Protein AF-A0A644YFD2-F1 (afdb_monomer_lite)

Structure (mmCIF, N/CA/C/O backbone):
data_AF-A0A644YFD2-F1
#
_entry.id   AF-A0A644YFD2-F1
#
loop_
_atom_site.group_PDB
_atom_site.id
_atom_site.type_symbol
_atom_site.label_atom_id
_atom_site.label_alt_id
_atom_site.label_comp_id
_atom_site.label_asym_id
_atom_site.label_entity_id
_atom_site.label_seq_id
_atom_site.pdbx_PDB_ins_code
_atom_site.Cartn_x
_atom_site.Cartn_y
_atom_site.Cartn_z
_atom_site.occupancy
_atom_site.B_iso_or_equiv
_atom_site.auth_seq_id
_atom_site.auth_comp_id
_atom_site.auth_asym_id
_atom_site.auth_atom_id
_atom_site.pdbx_PDB_model_num
ATOM 1 N N . MET A 1 1 ? 41.620 -7.246 -30.976 1.00 61.50 1 MET A N 1
ATOM 2 C CA . MET A 1 1 ? 40.727 -8.417 -31.151 1.00 61.50 1 MET A CA 1
ATOM 3 C C . MET A 1 1 ? 40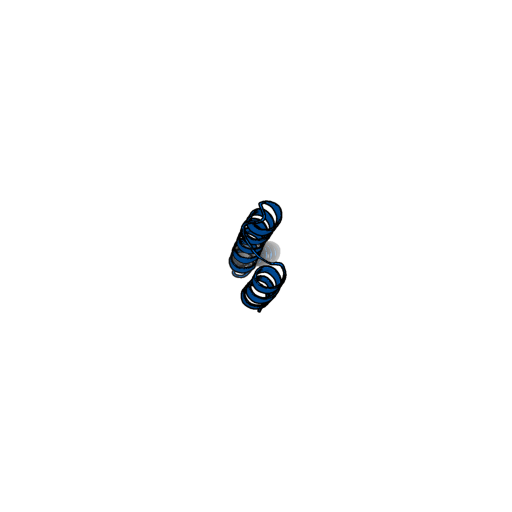.037 -8.893 -29.865 1.00 61.50 1 MET A C 1
ATOM 5 O O . MET A 1 1 ? 39.011 -9.536 -29.987 1.00 61.50 1 MET A O 1
ATOM 9 N N . MET A 1 2 ? 40.493 -8.529 -28.655 1.00 65.19 2 MET A N 1
ATOM 10 C CA . MET A 1 2 ? 39.809 -8.897 -27.392 1.00 65.19 2 MET A CA 1
ATOM 11 C C . MET A 1 2 ? 38.732 -7.899 -26.915 1.00 65.19 2 MET A C 1
ATOM 13 O O . MET A 1 2 ? 37.830 -8.271 -26.174 1.00 65.19 2 MET A O 1
ATOM 17 N N . ILE A 1 3 ? 38.781 -6.643 -27.373 1.00 72.56 3 ILE A N 1
ATOM 18 C CA . ILE A 1 3 ? 37.867 -5.566 -26.940 1.00 72.56 3 ILE A CA 1
ATOM 19 C C . ILE A 1 3 ? 36.418 -5.807 -27.397 1.00 72.56 3 ILE A C 1
ATOM 21 O O . ILE A 1 3 ? 35.483 -5.514 -26.660 1.00 72.56 3 ILE A O 1
ATOM 25 N N . PHE A 1 4 ? 36.221 -6.404 -28.575 1.00 75.56 4 PHE A N 1
ATOM 26 C CA . PHE A 1 4 ? 34.883 -6.712 -29.094 1.00 75.56 4 PHE A CA 1
ATOM 27 C C . PHE A 1 4 ? 34.152 -7.767 -28.255 1.00 75.56 4 PHE A C 1
ATOM 29 O O . PHE A 1 4 ? 32.940 -7.673 -28.087 1.00 75.56 4 PHE A O 1
ATOM 36 N N . GLY A 1 5 ? 34.885 -8.723 -27.671 1.00 79.88 5 GLY A N 1
ATOM 37 C CA . GLY A 1 5 ? 34.309 -9.708 -26.753 1.00 79.88 5 GLY A CA 1
ATOM 38 C C . GLY A 1 5 ? 33.827 -9.070 -25.452 1.00 79.88 5 GLY A C 1
ATOM 39 O O . GLY A 1 5 ? 32.726 -9.366 -25.005 1.00 79.88 5 GLY A O 1
ATOM 40 N N . ILE A 1 6 ? 34.616 -8.140 -24.901 1.00 86.62 6 ILE A N 1
ATOM 41 C CA . ILE A 1 6 ? 34.304 -7.417 -23.656 1.00 86.62 6 ILE A CA 1
ATOM 42 C C . ILE A 1 6 ? 33.101 -6.482 -23.845 1.00 86.62 6 ILE A C 1
ATOM 44 O O . ILE A 1 6 ? 32.213 -6.418 -22.998 1.00 86.62 6 ILE A O 1
ATOM 48 N N . LEU A 1 7 ? 33.040 -5.772 -24.974 1.00 87.12 7 LEU A N 1
ATOM 49 C CA . LEU A 1 7 ? 31.896 -4.920 -25.308 1.00 87.12 7 LEU A CA 1
ATOM 50 C C . LEU A 1 7 ? 30.613 -5.742 -25.493 1.00 87.12 7 LEU A C 1
ATOM 52 O O . LEU A 1 7 ? 29.550 -5.324 -25.038 1.00 87.12 7 LEU A O 1
ATOM 56 N N . GLY A 1 8 ? 30.714 -6.923 -26.109 1.00 86.81 8 GLY A N 1
ATOM 57 C CA . GLY A 1 8 ? 29.588 -7.842 -26.269 1.00 86.81 8 GLY A CA 1
ATOM 58 C C . GLY A 1 8 ? 29.055 -8.367 -24.935 1.00 86.81 8 GLY A C 1
ATOM 59 O O . GLY A 1 8 ? 27.847 -8.335 -24.704 1.00 86.81 8 GLY A O 1
ATOM 60 N N . THR A 1 9 ? 29.934 -8.789 -24.022 1.00 86.06 9 THR A N 1
ATOM 61 C CA . THR A 1 9 ? 29.516 -9.260 -22.691 1.00 86.06 9 THR A CA 1
ATOM 62 C C . THR A 1 9 ? 28.919 -8.149 -21.834 1.00 86.06 9 THR A C 1
ATOM 64 O O . THR A 1 9 ? 27.907 -8.389 -21.177 1.00 86.06 9 THR A O 1
ATOM 67 N N . LEU A 1 10 ? 29.461 -6.928 -21.881 1.00 88.31 10 LEU A N 1
ATOM 68 C CA . LEU A 1 10 ? 28.869 -5.775 -21.192 1.00 88.31 10 LEU A CA 1
ATOM 69 C C . LEU A 1 10 ? 27.480 -5.418 -21.741 1.00 88.31 10 LEU A C 1
ATOM 71 O O . LEU A 1 10 ? 26.580 -5.112 -20.961 1.00 88.31 10 LEU A O 1
ATOM 75 N N . LEU A 1 11 ? 27.276 -5.506 -23.059 1.00 87.25 11 LEU A N 1
ATOM 76 C CA . LEU A 1 11 ? 25.974 -5.259 -23.687 1.00 87.25 11 LEU A CA 1
ATOM 77 C C . LEU A 1 11 ? 24.931 -6.303 -23.261 1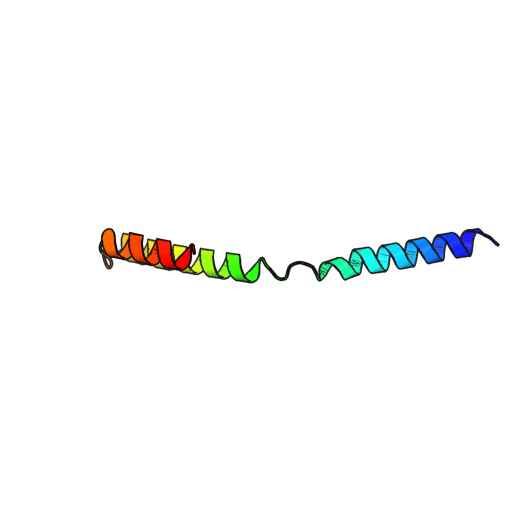.00 87.25 11 LEU A C 1
ATOM 79 O O . LEU A 1 11 ? 23.801 -5.947 -22.929 1.00 87.25 11 LEU A O 1
ATOM 83 N N . ILE A 1 12 ? 25.312 -7.583 -23.237 1.00 84.75 12 ILE A N 1
ATOM 84 C CA . ILE A 1 12 ? 24.437 -8.677 -22.792 1.00 84.75 12 ILE A CA 1
ATOM 85 C C . ILE A 1 12 ? 24.100 -8.514 -21.307 1.00 84.75 12 ILE A C 1
ATOM 87 O O . ILE A 1 12 ? 22.933 -8.612 -20.935 1.00 84.75 12 ILE A O 1
ATOM 91 N N . MET A 1 13 ? 25.088 -8.199 -20.464 1.00 83.06 13 MET A N 1
ATOM 92 C CA . MET A 1 13 ? 24.863 -7.945 -19.039 1.00 83.06 13 MET A CA 1
ATOM 93 C C . MET A 1 13 ? 23.924 -6.748 -18.820 1.00 83.06 13 MET A C 1
ATOM 95 O O . MET A 1 13 ? 23.011 -6.823 -18.001 1.00 83.06 13 MET A O 1
ATOM 99 N N . TYR A 1 14 ? 24.096 -5.670 -19.589 1.00 85.00 14 TYR A N 1
ATOM 100 C CA . TYR A 1 14 ? 23.212 -4.506 -19.552 1.00 85.00 14 TYR A CA 1
ATOM 101 C C . TYR A 1 14 ? 21.779 -4.849 -19.984 1.00 85.00 14 TYR A C 1
ATOM 103 O O . TYR A 1 14 ? 20.822 -4.399 -19.355 1.00 85.00 14 TYR A O 1
ATOM 111 N N . LEU A 1 15 ? 21.609 -5.671 -21.024 1.00 79.56 15 LEU A N 1
ATOM 112 C CA . LEU A 1 15 ? 20.290 -6.127 -21.472 1.00 79.56 15 LEU A CA 1
ATOM 113 C C . LEU A 1 15 ? 19.609 -7.031 -20.443 1.00 79.56 15 LEU A C 1
ATOM 115 O O . LEU A 1 15 ? 18.409 -6.874 -20.226 1.00 79.56 15 LEU A O 1
ATOM 119 N N . LEU A 1 16 ? 20.350 -7.921 -19.779 1.00 72.31 16 LEU A N 1
ATOM 120 C CA . LEU A 1 16 ? 19.820 -8.741 -18.687 1.00 72.31 16 LEU A CA 1
ATOM 121 C C . LEU A 1 16 ? 19.384 -7.864 -17.507 1.00 72.31 16 LEU A C 1
ATOM 123 O O . LEU A 1 16 ? 18.241 -7.963 -17.075 1.00 72.31 16 LEU A O 1
ATOM 127 N N . PHE A 1 17 ? 20.225 -6.920 -17.075 1.00 71.25 17 PHE A N 1
ATOM 128 C CA . PHE A 1 17 ? 19.898 -5.997 -15.980 1.00 71.25 17 PHE A CA 1
ATOM 129 C C . PHE A 1 17 ? 18.710 -5.076 -16.307 1.00 71.25 17 PHE A C 1
ATOM 131 O O . PHE A 1 17 ? 17.901 -4.754 -15.442 1.00 71.25 17 PHE A O 1
ATOM 138 N N . ARG A 1 18 ? 18.572 -4.656 -17.571 1.00 66.69 18 ARG A N 1
ATOM 139 C CA . ARG A 1 18 ? 17.432 -3.851 -18.032 1.00 66.69 18 ARG A CA 1
ATOM 140 C C . ARG A 1 18 ? 16.151 -4.677 -18.164 1.00 66.69 18 ARG A C 1
ATOM 142 O O . ARG A 1 18 ? 15.072 -4.142 -17.929 1.00 66.69 18 ARG A O 1
ATOM 149 N N . THR A 1 19 ? 16.257 -5.948 -18.544 1.00 62.22 19 THR A N 1
ATOM 150 C CA . THR A 1 19 ? 15.105 -6.861 -18.667 1.00 62.22 19 THR A CA 1
ATOM 151 C C . THR A 1 19 ? 14.599 -7.314 -17.294 1.00 62.22 19 THR A C 1
ATOM 153 O O . THR A 1 19 ? 13.403 -7.547 -17.137 1.00 62.22 19 THR A O 1
ATOM 156 N N . ASP A 1 20 ? 15.457 -7.304 -16.271 1.00 54.97 20 ASP A N 1
ATOM 157 C CA . ASP A 1 20 ? 15.071 -7.501 -14.865 1.00 54.97 20 ASP A CA 1
ATOM 158 C C . ASP A 1 20 ? 14.157 -6.381 -14.307 1.00 54.97 20 ASP A C 1
ATOM 160 O O . ASP A 1 20 ? 13.564 -6.526 -13.240 1.00 54.97 20 ASP A O 1
ATOM 164 N N . MET A 1 21 ? 13.901 -5.297 -15.061 1.00 52.44 21 MET A N 1
ATOM 165 C CA . MET A 1 21 ? 12.812 -4.351 -14.744 1.00 52.44 21 MET A CA 1
ATOM 166 C C . MET A 1 21 ? 11.398 -4.940 -14.912 1.00 52.44 21 MET A C 1
ATOM 168 O O . MET A 1 21 ? 10.417 -4.243 -14.657 1.00 52.44 21 MET A O 1
ATOM 172 N N . PHE A 1 22 ? 11.266 -6.215 -15.287 1.00 54.06 22 PHE A N 1
ATOM 173 C CA . PHE A 1 22 ? 10.010 -6.970 -15.196 1.00 54.06 22 PHE A CA 1
ATOM 174 C C . PHE A 1 22 ? 9.889 -7.814 -13.914 1.00 54.06 22 PHE A C 1
ATOM 176 O O . PHE A 1 22 ? 9.046 -8.705 -13.825 1.00 54.06 22 PHE A O 1
ATOM 183 N N . GLY A 1 23 ? 10.704 -7.527 -12.898 1.00 55.97 23 GLY A N 1
ATOM 184 C CA . GLY A 1 23 ? 10.704 -8.210 -11.607 1.00 55.97 23 GLY A CA 1
ATOM 185 C C . GLY A 1 23 ? 10.050 -7.428 -10.467 1.00 55.97 23 GLY A C 1
ATOM 186 O O . GLY A 1 23 ? 10.662 -7.304 -9.415 1.00 55.97 23 GLY A O 1
ATOM 187 N N . ARG A 1 24 ? 8.826 -6.903 -10.624 1.00 52.03 24 ARG A N 1
ATOM 188 C CA . ARG A 1 24 ? 7.977 -6.520 -9.470 1.00 52.03 24 ARG A CA 1
ATOM 189 C C . ARG A 1 24 ? 6.521 -6.894 -9.692 1.00 52.03 24 ARG A C 1
ATOM 191 O O . ARG A 1 24 ? 5.633 -6.063 -9.855 1.00 52.03 24 ARG A O 1
ATOM 198 N N . LYS A 1 25 ? 6.288 -8.200 -9.681 1.00 49.84 25 LYS A N 1
ATOM 199 C CA . LYS A 1 25 ? 4.964 -8.807 -9.593 1.00 49.84 25 LYS A CA 1
ATOM 200 C C . LYS A 1 25 ? 4.586 -8.974 -8.114 1.00 49.84 25 LYS A C 1
ATOM 202 O O . LYS A 1 25 ? 4.379 -10.090 -7.683 1.00 49.84 25 LYS A O 1
ATOM 207 N N . ASP A 1 26 ? 4.553 -7.879 -7.352 1.00 52.62 26 ASP A N 1
ATOM 208 C CA . ASP A 1 26 ? 4.131 -7.895 -5.933 1.00 52.62 26 ASP A CA 1
ATOM 209 C C . ASP A 1 26 ? 3.555 -6.550 -5.437 1.00 52.62 26 ASP A C 1
ATOM 211 O O . ASP A 1 26 ? 2.741 -6.519 -4.517 1.00 52.62 26 ASP A O 1
ATOM 215 N N . ASP A 1 27 ? 3.869 -5.418 -6.083 1.00 53.22 27 ASP A N 1
ATOM 216 C CA . ASP A 1 27 ? 3.331 -4.108 -5.672 1.00 53.22 27 ASP A CA 1
ATOM 217 C C . ASP A 1 27 ? 1.838 -3.915 -6.009 1.00 53.22 27 ASP A C 1
ATOM 219 O O . ASP A 1 27 ? 1.169 -3.072 -5.412 1.00 53.22 27 ASP A O 1
ATOM 223 N N . SER A 1 28 ? 1.272 -4.694 -6.939 1.00 55.88 28 SER A N 1
ATOM 224 C CA . SER A 1 28 ? -0.158 -4.600 -7.272 1.00 55.88 28 SER A CA 1
ATOM 225 C C . SER A 1 28 ? -1.060 -5.131 -6.159 1.00 55.88 28 SER A C 1
ATOM 227 O O . SER A 1 28 ? -2.163 -4.618 -5.989 1.00 55.88 28 SER A O 1
ATOM 229 N N . PHE A 1 29 ? -0.603 -6.134 -5.400 1.00 56.88 29 PHE A N 1
ATOM 230 C CA . PHE A 1 29 ? -1.371 -6.671 -4.277 1.00 56.88 29 PHE A CA 1
ATOM 231 C C . PHE A 1 29 ? -1.395 -5.663 -3.124 1.00 56.88 29 PHE A C 1
ATOM 233 O O . PHE A 1 29 ? -2.469 -5.260 -2.694 1.00 56.88 29 PHE A O 1
ATOM 240 N N . ARG A 1 30 ? -0.223 -5.136 -2.735 1.00 60.16 30 ARG A N 1
ATOM 241 C CA . ARG A 1 30 ? -0.116 -4.090 -1.702 1.00 60.16 30 ARG A CA 1
ATOM 242 C C . ARG A 1 30 ? -0.912 -2.835 -2.037 1.00 60.16 30 ARG A C 1
ATOM 244 O O . ARG A 1 30 ? -1.617 -2.328 -1.174 1.00 60.16 30 ARG A O 1
ATOM 251 N N . LYS A 1 31 ? -0.866 -2.377 -3.292 1.00 63.66 31 LYS A N 1
ATOM 252 C CA . LYS A 1 31 ? -1.643 -1.207 -3.715 1.00 63.66 31 LYS A CA 1
ATOM 253 C C . LYS A 1 31 ? -3.157 -1.435 -3.597 1.00 63.66 31 LYS A C 1
ATOM 255 O O . LYS A 1 31 ? -3.866 -0.535 -3.163 1.00 63.66 31 LYS A O 1
ATOM 260 N N . GLY A 1 32 ? -3.645 -2.631 -3.934 1.00 67.44 32 GLY A N 1
ATOM 261 C CA . GLY A 1 32 ? -5.058 -2.984 -3.755 1.00 67.44 32 GLY A CA 1
ATOM 262 C C . GLY A 1 32 ? -5.474 -3.065 -2.282 1.00 67.44 32 GLY A C 1
ATOM 263 O O . GLY A 1 32 ? -6.558 -2.606 -1.924 1.00 67.44 32 GLY A O 1
ATOM 264 N N . THR A 1 33 ? -4.601 -3.593 -1.421 1.00 75.06 33 THR A N 1
ATOM 265 C CA . THR A 1 33 ? -4.817 -3.656 0.033 1.00 75.06 33 THR A CA 1
ATOM 266 C C . THR A 1 33 ? -4.867 -2.263 0.665 1.00 75.06 33 THR A C 1
ATOM 268 O O . THR A 1 33 ? -5.769 -1.982 1.456 1.00 75.06 33 THR A O 1
ATOM 271 N N . ASP A 1 34 ? -3.950 -1.369 0.285 1.00 76.00 34 ASP A N 1
ATOM 272 C CA . ASP A 1 34 ? -3.909 0.010 0.788 1.00 76.00 34 ASP A CA 1
ATOM 273 C C . ASP A 1 34 ? -5.181 0.792 0.398 1.00 76.00 34 ASP A C 1
ATOM 275 O O . ASP A 1 34 ? -5.798 1.437 1.249 1.00 76.00 34 ASP A O 1
ATOM 279 N N . GLU A 1 35 ? -5.642 0.666 -0.854 1.00 80.25 35 GLU A N 1
ATOM 280 C CA . GLU A 1 35 ? -6.889 1.295 -1.325 1.00 80.25 35 GLU A CA 1
ATOM 281 C C . GLU A 1 35 ? -8.135 0.747 -0.592 1.00 80.25 35 GLU A C 1
ATOM 283 O O . GLU A 1 35 ? -9.056 1.503 -0.256 1.00 80.25 35 GLU A O 1
ATOM 288 N N . ALA A 1 36 ? -8.167 -0.557 -0.292 1.00 82.44 36 ALA A N 1
ATOM 289 C CA . ALA A 1 36 ? -9.261 -1.184 0.453 1.00 82.44 36 ALA A CA 1
ATOM 290 C C . ALA A 1 36 ? -9.325 -0.707 1.915 1.00 82.44 36 ALA A C 1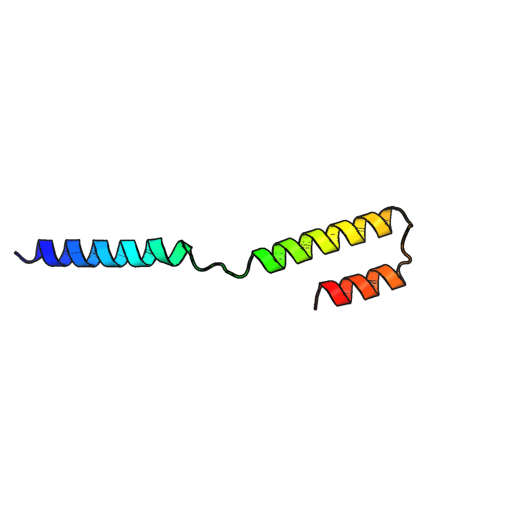
ATOM 292 O O . ALA A 1 36 ? -10.411 -0.397 2.422 1.00 82.44 36 ALA A O 1
ATOM 293 N N . LEU A 1 37 ? -8.173 -0.589 2.582 1.00 85.50 37 LEU A N 1
ATOM 294 C CA . LEU A 1 37 ? -8.075 -0.060 3.945 1.00 85.50 37 LEU A CA 1
ATOM 295 C C . LEU A 1 37 ? -8.493 1.412 4.018 1.00 85.50 37 LEU A C 1
ATOM 297 O O . LEU A 1 37 ? -9.194 1.816 4.951 1.00 85.50 37 LEU A O 1
ATOM 301 N N . GLU A 1 38 ? -8.115 2.212 3.022 1.00 85.25 38 GLU A N 1
ATOM 302 C CA . GLU A 1 38 ? -8.496 3.621 2.950 1.00 85.25 38 GLU A CA 1
ATOM 303 C C . GLU A 1 38 ? -10.019 3.780 2.808 1.00 85.25 38 GLU A C 1
ATOM 305 O O . GLU A 1 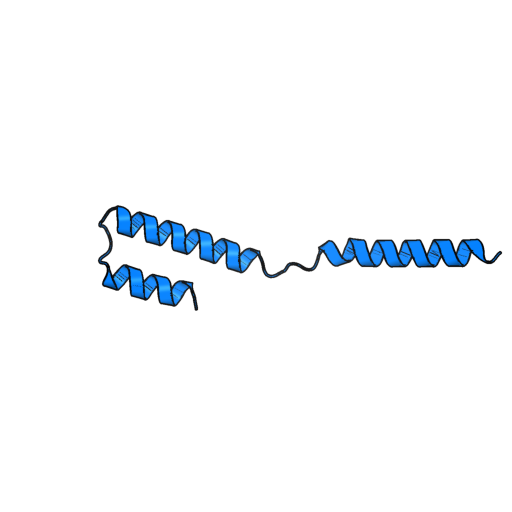38 ? -10.645 4.531 3.567 1.00 85.25 38 GLU A O 1
ATOM 310 N N . ALA A 1 39 ? -10.648 2.998 1.924 1.00 86.62 39 ALA A N 1
ATOM 311 C CA . ALA A 1 39 ? -12.102 2.973 1.769 1.00 86.62 39 ALA A CA 1
ATOM 312 C C . ALA A 1 39 ? -12.829 2.531 3.055 1.00 86.62 39 ALA A C 1
ATOM 314 O O . ALA A 1 39 ? -13.872 3.101 3.397 1.00 86.62 39 ALA A O 1
ATOM 315 N N . LEU A 1 40 ? -12.276 1.558 3.785 1.00 87.00 40 LEU A N 1
ATOM 316 C CA . LEU A 1 40 ? -12.805 1.096 5.071 1.00 87.00 40 LEU A CA 1
ATOM 317 C C . LEU A 1 40 ? -12.733 2.204 6.136 1.00 87.00 40 LEU A C 1
ATOM 319 O O . LEU A 1 40 ? -13.730 2.503 6.799 1.00 87.00 40 LEU A O 1
ATOM 323 N N . SER A 1 41 ? -11.576 2.867 6.253 1.00 87.06 41 SER A N 1
ATOM 324 C CA . SER A 1 41 ? -11.355 3.966 7.204 1.00 87.06 41 SER A CA 1
ATOM 325 C C . SER A 1 41 ? -12.310 5.137 6.967 1.00 87.06 41 SER A C 1
ATOM 327 O O . SER A 1 41 ? -12.853 5.712 7.914 1.00 87.06 41 SER A O 1
ATOM 329 N N . LYS A 1 42 ? -12.601 5.433 5.695 1.00 87.62 42 LYS A N 1
ATOM 330 C CA . LYS A 1 42 ? -13.530 6.489 5.297 1.00 87.62 42 LYS A CA 1
ATOM 331 C C . LYS A 1 42 ? -14.957 6.196 5.759 1.00 87.62 42 LYS A C 1
ATOM 333 O O . LYS A 1 42 ? -15.626 7.097 6.256 1.00 87.62 42 LYS A O 1
ATOM 338 N N . ARG A 1 43 ? -15.414 4.946 5.642 1.00 84.06 43 ARG A N 1
ATOM 339 C CA . ARG A 1 43 ? -16.750 4.523 6.105 1.00 84.06 43 ARG A CA 1
ATOM 340 C C . ARG A 1 43 ? -16.865 4.544 7.630 1.00 84.06 43 ARG A C 1
ATOM 342 O O . ARG A 1 43 ? -17.891 4.956 8.159 1.00 84.06 43 ARG A O 1
ATOM 349 N N . TYR A 1 44 ? -15.798 4.174 8.336 1.00 87.75 44 TYR A N 1
ATOM 350 C CA . TYR A 1 44 ? -15.743 4.311 9.792 1.00 87.75 44 TYR A CA 1
ATOM 351 C C . TYR A 1 44 ? -15.825 5.784 10.229 1.00 87.75 44 TYR A C 1
ATOM 353 O O . TYR A 1 44 ? -16.622 6.126 11.099 1.00 87.75 44 TYR A O 1
ATOM 361 N N . ALA A 1 45 ? -15.081 6.681 9.572 1.00 86.88 45 ALA A N 1
ATOM 362 C CA . ALA A 1 45 ? -15.134 8.121 9.845 1.00 86.88 45 ALA A CA 1
ATOM 363 C C . ALA A 1 45 ? -16.505 8.750 9.530 1.00 86.88 45 ALA A C 1
ATOM 365 O O . ALA A 1 45 ? -16.896 9.731 10.159 1.00 86.88 45 ALA A O 1
ATOM 366 N N . GLN A 1 46 ? -17.248 8.176 8.582 1.00 89.38 46 GLN A N 1
ATOM 367 C CA . GLN A 1 46 ? -18.630 8.558 8.280 1.00 89.38 46 GLN A CA 1
ATOM 368 C C . GLN A 1 46 ? -19.648 8.043 9.314 1.00 89.38 46 GLN A C 1
ATOM 370 O O . GLN A 1 46 ? -20.820 8.405 9.231 1.00 89.38 46 GLN A O 1
ATOM 375 N 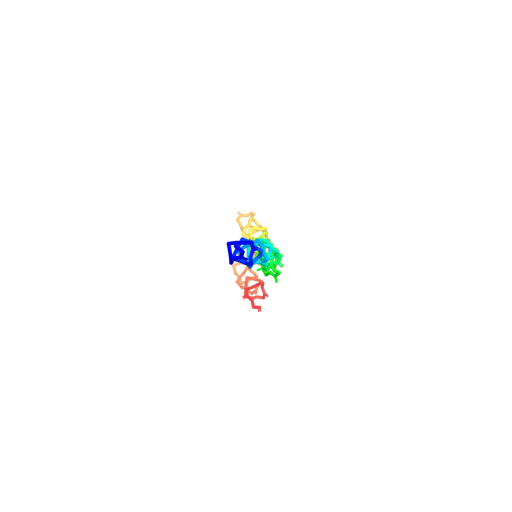N . GLY A 1 47 ? -19.224 7.224 10.284 1.00 87.44 47 GLY A N 1
ATOM 376 C CA . GLY A 1 47 ? -20.101 6.630 11.295 1.00 87.44 47 GLY A CA 1
ATOM 377 C C . GLY A 1 47 ? -20.983 5.501 10.759 1.00 87.44 47 GLY A C 1
ATOM 378 O O . GLY A 1 47 ? -21.925 5.094 11.431 1.00 87.44 47 GLY A O 1
ATOM 379 N N . THR A 1 48 ? -20.696 4.998 9.554 1.00 86.12 48 THR A N 1
ATOM 380 C CA . THR A 1 48 ? -21.459 3.921 8.905 1.00 86.12 48 THR A CA 1
ATOM 381 C C . THR A 1 48 ? -21.041 2.525 9.368 1.00 86.12 48 THR A C 1
ATOM 383 O O . THR A 1 48 ? -21.726 1.563 9.040 1.00 86.12 48 THR A O 1
ATOM 386 N N . LEU A 1 49 ? -19.924 2.410 10.095 1.00 85.56 49 LEU A N 1
ATOM 387 C CA . LEU A 1 49 ? -19.436 1.170 10.705 1.00 85.56 49 LEU A CA 1
ATOM 388 C C . LEU A 1 49 ? -19.210 1.352 12.204 1.00 85.56 49 LEU A C 1
ATOM 390 O O . LEU A 1 49 ? -18.686 2.384 12.638 1.00 85.56 49 LEU A O 1
ATOM 394 N N . SER A 1 50 ? -19.504 0.307 12.979 1.00 87.19 50 SER A N 1
ATOM 395 C CA . SER A 1 50 ? -19.059 0.222 14.370 1.00 87.19 50 SER A CA 1
ATOM 396 C C . SER A 1 50 ? -17.550 -0.041 14.460 1.00 87.19 50 SER A C 1
ATOM 398 O O . SER A 1 50 ? -16.920 -0.572 13.542 1.00 87.19 50 SER A O 1
ATOM 400 N N . ARG A 1 51 ? -16.949 0.295 15.606 1.00 85.31 51 ARG A N 1
ATOM 401 C CA . ARG A 1 51 ? -15.522 0.059 15.883 1.00 85.31 51 ARG A CA 1
ATOM 402 C C . ARG A 1 51 ? -15.145 -1.421 15.782 1.00 85.31 51 ARG A C 1
ATOM 404 O O . ARG A 1 51 ? -14.041 -1.733 15.348 1.00 85.31 51 ARG A O 1
ATOM 411 N N . GLU A 1 52 ? -16.045 -2.316 16.174 1.00 89.38 52 GLU A N 1
ATOM 412 C CA . GLU A 1 52 ? -15.828 -3.769 16.122 1.00 89.38 52 GLU A CA 1
ATOM 413 C C . GLU A 1 52 ? -15.836 -4.302 14.681 1.00 89.38 52 GLU A C 1
ATOM 415 O O . GLU A 1 52 ? -14.964 -5.081 14.294 1.00 89.38 52 GLU A O 1
ATOM 420 N N . GLU A 1 53 ? -16.762 -3.819 13.851 1.00 85.00 53 GLU A N 1
ATOM 421 C CA . GLU A 1 53 ? -16.838 -4.163 12.425 1.00 85.00 53 GLU A CA 1
ATOM 422 C C . GLU A 1 53 ? -15.630 -3.624 11.650 1.00 85.00 53 GLU A C 1
ATOM 424 O O . GLU A 1 53 ? -15.079 -4.299 10.785 1.00 85.00 53 GLU A O 1
ATOM 429 N N . TYR A 1 54 ? -15.161 -2.423 11.997 1.00 88.38 54 TYR A N 1
ATOM 430 C CA . TYR A 1 54 ? -13.953 -1.858 11.404 1.00 88.38 54 TYR A CA 1
ATOM 431 C C . TYR A 1 54 ? -12.702 -2.688 11.730 1.00 88.38 54 TYR A C 1
ATOM 433 O O . TYR A 1 54 ? -11.873 -2.921 10.853 1.00 88.38 54 TYR A O 1
ATOM 441 N N . LEU A 1 55 ? -12.552 -3.132 12.982 1.00 88.56 55 LEU A N 1
ATOM 442 C CA . LEU A 1 55 ? -11.386 -3.910 13.409 1.00 88.56 55 LEU A CA 1
ATOM 443 C C . LEU A 1 55 ? -11.353 -5.299 12.763 1.00 88.56 55 LEU A C 1
ATOM 445 O O . LEU A 1 55 ? -10.302 -5.686 12.261 1.00 88.56 55 LEU A O 1
ATOM 449 N N . SER A 1 56 ? -12.491 -5.996 12.714 1.00 88.44 56 SER A N 1
ATOM 450 C CA . SER A 1 56 ? -12.594 -7.312 12.064 1.00 88.44 56 SER A CA 1
ATOM 451 C C . SER A 1 56 ? -12.294 -7.242 10.564 1.00 88.44 56 SER A C 1
ATOM 453 O O . SER A 1 56 ? -11.446 -7.983 10.076 1.00 88.44 56 SER A O 1
ATOM 455 N N . MET A 1 57 ? -12.886 -6.286 9.840 1.00 86.19 57 MET A N 1
ATOM 456 C CA . MET A 1 57 ? -12.620 -6.121 8.403 1.00 86.19 57 MET A CA 1
ATOM 457 C C . MET A 1 57 ? -11.185 -5.673 8.107 1.00 86.19 57 MET A C 1
ATOM 459 O O . MET A 1 57 ? -10.618 -6.043 7.082 1.00 86.19 57 MET A O 1
ATOM 463 N N . LYS A 1 58 ? -10.576 -4.872 8.987 1.00 86.56 58 LYS A N 1
ATOM 464 C CA . LYS A 1 58 ? -9.167 -4.485 8.854 1.00 86.56 58 LYS A CA 1
ATOM 465 C C . LYS A 1 58 ? -8.237 -5.693 9.002 1.00 86.56 58 LYS A C 1
ATOM 467 O O . LYS A 1 58 ? -7.228 -5.756 8.305 1.00 86.56 58 LYS A O 1
ATOM 472 N N . GLU A 1 59 ? -8.560 -6.607 9.912 1.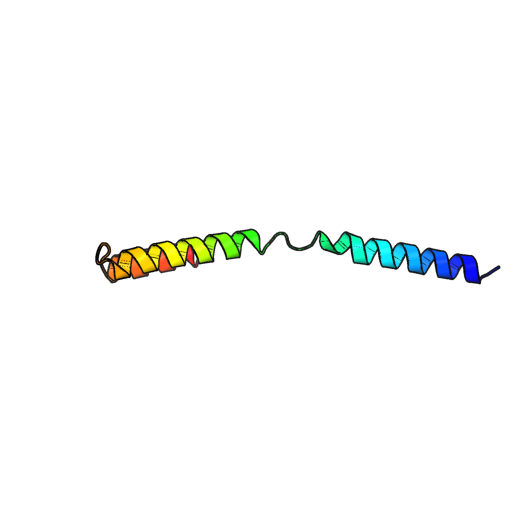00 87.19 59 GLU A N 1
ATOM 473 C CA . GLU A 1 59 ? -7.793 -7.834 10.136 1.00 87.19 59 GLU A CA 1
ATOM 474 C C . GLU A 1 59 ? -7.882 -8.770 8.924 1.00 87.19 59 GLU A C 1
ATOM 476 O O . GLU A 1 59 ? -6.843 -9.221 8.454 1.00 87.19 59 GLU A O 1
ATOM 481 N N . ASP A 1 60 ? -9.074 -8.940 8.339 1.00 85.31 60 ASP A N 1
ATOM 482 C CA . ASP A 1 60 ? -9.281 -9.724 7.106 1.00 85.31 60 ASP A CA 1
ATOM 483 C C . ASP A 1 60 ? -8.540 -9.153 5.884 1.00 85.31 60 ASP A C 1
ATOM 485 O O . ASP A 1 60 ? -8.081 -9.906 5.034 1.00 85.31 60 ASP A O 1
ATOM 489 N N . ILE A 1 61 ? -8.427 -7.825 5.764 1.00 81.88 61 ILE A N 1
ATOM 490 C CA . ILE A 1 61 ? -7.736 -7.174 4.632 1.00 81.88 61 ILE A CA 1
ATOM 491 C C . ILE A 1 61 ? -6.208 -7.215 4.801 1.00 81.88 61 ILE A C 1
ATOM 493 O O . ILE A 1 61 ? -5.469 -7.175 3.818 1.00 81.88 61 ILE A O 1
ATOM 497 N N . SER A 1 62 ? -5.726 -7.245 6.045 1.00 76.19 62 SER A N 1
ATOM 498 C CA . SER A 1 62 ? -4.295 -7.231 6.365 1.00 76.19 62 SER A CA 1
ATOM 499 C C . SER A 1 62 ? -3.647 -8.623 6.370 1.00 76.19 62 SER A C 1
ATOM 501 O O . SER A 1 62 ? -2.421 -8.687 6.506 1.00 76.19 62 SER A O 1
ATOM 503 N N . ASN A 1 63 ? -4.441 -9.693 6.287 1.00 64.88 63 ASN A N 1
ATOM 504 C CA . ASN A 1 63 ? -4.021 -11.098 6.331 1.00 64.88 63 ASN A CA 1
ATOM 505 C C . ASN A 1 63 ? -4.026 -11.705 4.920 1.00 64.88 63 ASN A C 1
ATOM 507 O O . ASN A 1 63 ? -3.089 -12.471 4.605 1.00 64.88 63 ASN A O 1
#

Organism: NCBI:txid1076179

Foldseek 3Di:
DVVVVVVVVVVVVVVVVVVCVVPDPDVVLVVVLVVVLVVLVVCVVVVVDDPVRSVVVNVVSVD

InterPro domains:
  IPR018649 SHOCT domain [PF09851] (35-61)

Radius of gyration: 23.73 Å; chains: 1; bounding box: 62×20×47 Å

pLDDT: mean 76.69, std 12.67, range [49.84, 89.38]

Sequence (63 aa):
MMIFGILGTLLIMYLLFRTDMFGRKDDSFRKGTDEALEALSKRYAQGTLSREEYLSMKEDISN

Secondary structure (DSSP, 8-state):
--HHHHHHHHHHHHHHHHHGGG---SHHHHHHHHHHHHHHHHHHHTT-S-HHHHHHHHHHHH-